Protein AF-A0A2S2Q020-F1 (afdb_monomer_lite)

Radius of gyration: 14.91 Å; chains: 1; bounding box: 33×33×39 Å

Secondary structure (DSSP, 8-state):
--TT--B--TTSTTEEEEESS--SSGGG--EEEEEGGGTTSSTTPPPPTT---SSGGGGGGSHHHHHHHHHHHHHHS-TTSS-HHHHHHHHHHHHHHHHHHHHHT--

Structure (mmCIF, N/CA/C/O backbone):
data_AF-A0A2S2Q020-F1
#
_entry.id   AF-A0A2S2Q020-F1
#
loop_
_atom_site.group_PDB
_atom_site.id
_atom_site.type_symbol
_atom_site.label_atom_id
_atom_site.label_alt_id
_atom_site.label_comp_id
_atom_site.label_asym_id
_atom_site.label_entity_id
_atom_site.label_seq_id
_atom_site.pdbx_PDB_ins_code
_atom_site.Cartn_x
_atom_site.Cartn_y
_atom_site.Cartn_z
_atom_site.occupancy
_atom_site.B_iso_or_equiv
_atom_site.auth_seq_id
_atom_site.auth_comp_id
_atom_site.auth_asym_id
_atom_site.auth_atom_id
_atom_site.pdbx_PDB_model_num
ATOM 1 N N . MET A 1 1 ? -2.167 -7.410 18.177 1.00 48.56 1 MET A N 1
ATOM 2 C CA . MET A 1 1 ? -3.015 -6.485 17.384 1.00 48.56 1 MET A CA 1
ATOM 3 C C . MET A 1 1 ? -2.962 -6.891 15.918 1.00 48.56 1 MET A C 1
ATOM 5 O O . MET A 1 1 ? -1.863 -7.106 15.418 1.00 48.56 1 MET A O 1
ATOM 9 N N . MET A 1 2 ? -4.116 -7.019 15.254 1.00 53.59 2 MET A N 1
ATOM 10 C CA . MET A 1 2 ? -4.298 -7.484 13.863 1.00 53.59 2 MET A CA 1
ATOM 11 C C . MET A 1 2 ? -3.773 -6.493 12.802 1.00 53.59 2 MET A C 1
ATOM 13 O O . MET A 1 2 ? -4.445 -6.180 11.829 1.00 53.59 2 MET A O 1
ATOM 17 N N . ARG A 1 3 ? -2.545 -5.991 12.964 1.00 50.72 3 ARG A N 1
ATOM 18 C CA . ARG A 1 3 ? -1.908 -4.986 12.090 1.00 50.72 3 ARG A CA 1
ATOM 19 C C . ARG A 1 3 ? -1.534 -5.513 10.687 1.00 50.72 3 ARG A C 1
ATOM 21 O O . ARG A 1 3 ? -0.703 -4.909 10.025 1.00 50.72 3 ARG A O 1
ATOM 28 N N . LYS A 1 4 ? -2.064 -6.664 10.258 1.00 59.78 4 LYS A N 1
ATOM 29 C CA . LYS A 1 4 ? -1.687 -7.371 9.016 1.00 59.78 4 LYS A CA 1
ATOM 30 C C . LYS A 1 4 ? -2.905 -7.936 8.276 1.00 59.78 4 LYS A C 1
ATOM 32 O O . LYS A 1 4 ? -2.896 -9.086 7.856 1.00 59.78 4 LYS A O 1
ATOM 37 N N . SER A 1 5 ? -3.985 -7.170 8.189 1.00 64.69 5 SER A N 1
ATOM 38 C CA . SER A 1 5 ? -5.245 -7.615 7.577 1.00 64.69 5 SER A CA 1
ATOM 39 C C . SER A 1 5 ? -5.321 -7.390 6.063 1.00 64.69 5 SER A C 1
ATOM 41 O O . SER A 1 5 ? -6.343 -7.705 5.462 1.00 64.69 5 SER A O 1
ATOM 43 N N . ILE A 1 6 ? -4.254 -6.874 5.440 1.00 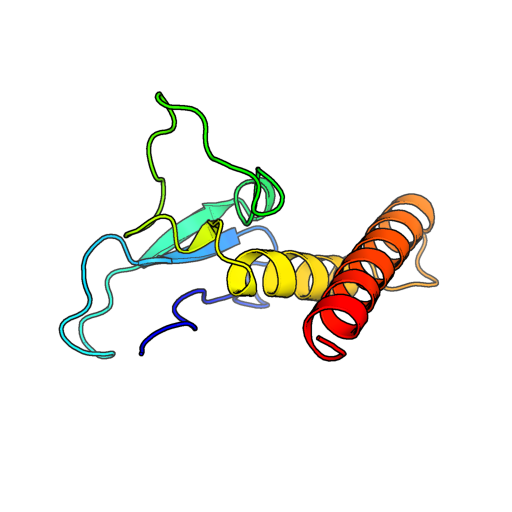74.94 6 ILE A N 1
ATOM 44 C CA . ILE A 1 6 ? -4.183 -6.723 3.985 1.00 74.94 6 ILE A CA 1
ATOM 45 C C . ILE A 1 6 ? -3.685 -8.017 3.364 1.00 74.94 6 ILE A C 1
ATOM 47 O O . ILE A 1 6 ? -2.557 -8.448 3.614 1.00 74.94 6 ILE A O 1
ATOM 51 N N . VAL A 1 7 ? -4.540 -8.621 2.547 1.00 76.69 7 VAL A N 1
ATOM 52 C CA . VAL A 1 7 ? -4.230 -9.837 1.798 1.00 76.69 7 VAL A CA 1
ATOM 53 C C . VAL A 1 7 ? -3.989 -9.459 0.341 1.00 76.69 7 VAL A C 1
ATOM 55 O O . VAL A 1 7 ? -4.746 -8.696 -0.254 1.00 76.69 7 VAL A O 1
ATOM 58 N N . TYR A 1 8 ? -2.918 -9.998 -0.232 1.00 79.94 8 TYR A N 1
ATOM 59 C CA . TYR A 1 8 ? -2.575 -9.850 -1.641 1.00 79.94 8 TYR A CA 1
ATOM 60 C C . TYR A 1 8 ? -2.448 -11.236 -2.265 1.00 79.94 8 TYR A C 1
ATOM 62 O O . TYR A 1 8 ? -1.675 -12.062 -1.770 1.00 79.94 8 TYR A O 1
ATOM 70 N N . ASP A 1 9 ? -3.179 -11.477 -3.352 1.00 81.00 9 ASP A N 1
ATOM 71 C CA . ASP A 1 9 ? -3.081 -12.712 -4.125 1.00 81.00 9 ASP A CA 1
ATOM 72 C C . ASP A 1 9 ? -2.231 -12.473 -5.379 1.00 81.00 9 ASP A C 1
ATOM 74 O O . ASP A 1 9 ? -2.482 -11.564 -6.167 1.00 81.00 9 ASP A O 1
ATOM 78 N N . LYS A 1 10 ? -1.229 -13.333 -5.585 1.00 79.62 10 LYS A N 1
ATOM 79 C CA . LYS A 1 10 ? -0.367 -13.306 -6.773 1.00 79.62 10 LYS A CA 1
ATOM 80 C C . LYS A 1 10 ? -1.152 -13.558 -8.061 1.00 79.62 10 LYS A C 1
ATOM 82 O O . LYS A 1 10 ? -0.707 -13.121 -9.116 1.00 79.62 10 LYS A O 1
ATOM 87 N N . LYS A 1 11 ? -2.283 -14.268 -7.982 1.00 82.94 11 LYS A N 1
ATOM 88 C CA . LYS A 1 11 ? -3.162 -14.538 -9.128 1.00 82.94 11 LYS A CA 1
ATOM 89 C C . LYS A 1 11 ? -3.950 -13.302 -9.561 1.00 82.94 11 LYS A C 1
ATOM 91 O O . LYS A 1 11 ? -4.307 -13.198 -10.728 1.00 82.94 11 LYS A O 1
ATOM 96 N N . THR A 1 12 ? -4.197 -12.363 -8.645 1.00 81.69 12 THR A N 1
ATOM 97 C CA . THR A 1 12 ? -4.939 -11.122 -8.910 1.00 81.69 12 THR A CA 1
ATOM 98 C C . THR A 1 12 ? -4.089 -9.902 -8.536 1.00 81.69 12 THR A C 1
ATOM 100 O O . THR A 1 12 ? -4.388 -9.212 -7.560 1.00 81.69 12 THR A O 1
ATOM 103 N N . PRO A 1 13 ? -3.024 -9.610 -9.304 1.00 79.25 13 PRO A N 1
ATOM 104 C CA . PRO A 1 13 ? -2.018 -8.614 -8.932 1.00 79.25 13 PRO A CA 1
ATOM 105 C C . PRO A 1 13 ? -2.534 -7.172 -8.855 1.00 79.25 13 PRO A C 1
ATOM 107 O O . PRO A 1 13 ? -1.921 -6.316 -8.222 1.00 79.25 13 PRO A O 1
ATOM 110 N N . ASN A 1 14 ? -3.673 -6.896 -9.486 1.00 83.69 14 ASN A N 1
ATOM 111 C CA . ASN A 1 14 ? -4.235 -5.553 -9.583 1.00 83.69 14 ASN A CA 1
ATOM 112 C C . ASN A 1 14 ? -5.158 -5.194 -8.411 1.00 83.69 14 ASN A C 1
ATOM 114 O O . ASN A 1 14 ? -5.670 -4.073 -8.371 1.00 83.69 14 ASN A O 1
ATOM 118 N N . VAL A 1 15 ? -5.391 -6.115 -7.470 1.00 88.44 15 VAL A N 1
ATOM 119 C CA . VAL A 1 15 ? -6.290 -5.904 -6.329 1.00 88.44 15 VAL A CA 1
ATOM 120 C C . VAL A 1 15 ? -5.654 -6.333 -5.009 1.00 88.44 15 VAL A C 1
ATOM 122 O O . VAL A 1 15 ? -4.818 -7.232 -4.952 1.00 88.44 15 VAL A O 1
ATOM 125 N N . PHE A 1 16 ? -6.075 -5.685 -3.931 1.00 88.50 16 PHE A N 1
ATOM 126 C CA . PHE A 1 16 ? -5.806 -6.092 -2.558 1.00 88.50 16 PHE A CA 1
ATOM 127 C C . PHE A 1 16 ? -7.126 -6.339 -1.836 1.00 88.50 16 PHE A C 1
ATOM 129 O O . PHE A 1 16 ? -8.169 -5.825 -2.239 1.00 88.50 16 PHE A O 1
ATOM 136 N N . TYR A 1 17 ? -7.080 -7.113 -0.760 1.00 87.00 17 TYR A N 1
ATOM 137 C CA . TYR A 1 17 ? -8.250 -7.413 0.049 1.00 87.00 17 TYR A CA 1
ATOM 138 C C . TYR A 1 17 ? -8.079 -6.818 1.440 1.00 87.00 17 TYR A C 1
ATOM 140 O O . TYR A 1 17 ? -7.041 -7.021 2.078 1.00 87.00 17 TYR A O 1
ATOM 148 N N . CYS A 1 18 ? -9.095 -6.098 1.907 1.00 86.50 18 CYS A N 1
ATOM 149 C CA . CYS A 1 18 ? -9.119 -5.498 3.237 1.00 86.50 18 CYS A CA 1
ATOM 150 C C . CYS A 1 18 ? -10.433 -5.807 3.970 1.00 86.50 18 CYS A C 1
ATOM 152 O O . CYS A 1 18 ? -11.460 -6.031 3.323 1.00 86.50 18 CYS A O 1
ATOM 154 N N . PRO A 1 19 ? -10.421 -5.847 5.313 1.00 83.88 19 PRO A N 1
ATOM 155 C CA . PRO A 1 19 ? -11.620 -6.096 6.105 1.00 83.88 19 PRO A CA 1
ATOM 156 C C . PRO A 1 19 ? -12.604 -4.927 6.043 1.00 83.88 19 PRO A C 1
ATOM 158 O O . PRO A 1 19 ? -12.193 -3.769 6.061 1.00 83.88 19 PRO A O 1
ATOM 161 N N . LEU A 1 20 ? -13.900 -5.244 6.053 1.00 76.88 20 LEU A N 1
ATOM 162 C CA . LEU A 1 20 ? -14.979 -4.246 6.128 1.00 76.88 20 LEU A CA 1
ATOM 163 C C . LEU A 1 20 ? -15.369 -3.895 7.567 1.00 76.88 20 LEU A C 1
ATOM 165 O O . LEU A 1 20 ? -15.640 -2.744 7.885 1.00 76.88 20 LEU A O 1
ATOM 169 N N . ASN A 1 21 ? -15.368 -4.895 8.446 1.00 74.88 21 ASN A N 1
ATOM 170 C CA . ASN A 1 21 ? -15.795 -4.774 9.836 1.00 74.88 21 ASN A CA 1
ATOM 171 C C . ASN A 1 21 ? -14.709 -5.304 10.765 1.00 74.88 21 ASN A C 1
ATOM 173 O O . ASN A 1 21 ? -13.833 -6.051 10.328 1.00 74.88 21 ASN A O 1
ATOM 177 N N . LYS A 1 22 ? -14.810 -4.980 12.061 1.00 74.00 22 LYS A N 1
ATOM 178 C CA . LYS A 1 22 ? -13.938 -5.546 13.094 1.00 74.00 22 LYS A CA 1
ATOM 179 C C . LYS A 1 22 ? -14.016 -7.079 13.045 1.00 74.00 22 LYS A C 1
ATOM 181 O O . LYS A 1 22 ? -15.061 -7.633 13.394 1.00 74.00 22 LYS A O 1
ATOM 186 N N . PRO A 1 23 ? -12.941 -7.783 12.663 1.00 68.69 23 PRO A N 1
ATOM 187 C CA . PRO A 1 23 ? -12.956 -9.235 12.697 1.00 68.69 23 PRO A CA 1
ATOM 188 C C . PRO A 1 23 ? -13.004 -9.731 14.143 1.00 68.69 23 PRO A C 1
ATOM 190 O O . PRO A 1 23 ? -12.182 -9.354 14.978 1.00 68.69 23 PRO A O 1
ATOM 193 N N . THR A 1 24 ? -13.974 -10.592 14.438 1.00 69.94 24 THR A N 1
ATOM 194 C CA . THR A 1 24 ? -14.070 -11.332 15.707 1.00 69.94 24 THR A CA 1
ATOM 195 C C . THR A 1 24 ? -13.122 -12.538 15.747 1.00 69.94 24 THR A C 1
ATOM 197 O O . THR A 1 24 ? -12.809 -13.025 16.827 1.00 69.94 24 THR A O 1
ATOM 200 N N . GLY A 1 25 ? -12.613 -12.974 14.587 1.00 66.94 25 GLY A N 1
ATOM 201 C CA . GLY A 1 25 ? -11.619 -14.036 14.401 1.00 66.94 25 GLY A CA 1
ATOM 202 C C . GLY A 1 25 ? -11.191 -14.136 12.929 1.00 66.94 25 GLY A C 1
ATOM 203 O O . GLY A 1 25 ? -11.831 -13.526 12.070 1.00 66.94 25 GLY A O 1
ATOM 204 N N . PHE A 1 26 ? -10.119 -14.878 12.622 1.00 65.44 26 PHE A N 1
ATOM 205 C CA . PHE A 1 26 ? -9.647 -15.057 11.235 1.00 65.44 26 PHE A CA 1
ATOM 206 C C . PHE A 1 26 ? -10.661 -15.814 10.364 1.00 65.44 26 PHE A C 1
ATOM 208 O O . PHE A 1 26 ? -10.846 -15.457 9.205 1.00 65.44 26 PHE A O 1
ATOM 215 N N . ASP A 1 27 ? -11.395 -16.764 10.947 1.00 63.41 27 ASP A N 1
ATOM 216 C CA . ASP A 1 27 ? -12.378 -17.599 10.236 1.00 63.41 27 ASP A CA 1
ATOM 217 C C . ASP A 1 27 ? -13.646 -16.837 9.808 1.00 63.41 27 ASP A C 1
ATOM 219 O O . ASP A 1 27 ? -14.447 -17.340 9.026 1.00 63.41 27 ASP A O 1
ATOM 223 N N . LYS A 1 28 ? -13.845 -15.612 10.317 1.00 65.12 28 LYS A N 1
ATOM 224 C CA . LYS A 1 28 ? -15.003 -14.745 10.019 1.00 65.12 28 LYS A CA 1
ATOM 225 C C . LYS A 1 28 ? -14.590 -13.421 9.368 1.00 65.12 28 LYS A C 1
ATOM 227 O O . LYS A 1 28 ? -15.327 -12.435 9.429 1.00 65.12 28 LYS A O 1
ATOM 232 N N . LEU A 1 29 ? -13.393 -13.369 8.782 1.00 70.81 29 LEU A N 1
ATOM 233 C CA . LEU A 1 29 ? -12.863 -12.174 8.134 1.00 70.81 29 LEU A CA 1
ATOM 234 C C . LEU A 1 29 ? -13.540 -11.963 6.770 1.00 70.81 29 LEU A C 1
ATOM 236 O O . LEU A 1 29 ? -13.100 -12.492 5.752 1.00 70.81 29 LEU A O 1
ATOM 240 N N . LEU A 1 30 ? -14.604 -11.160 6.746 1.00 76.25 30 LEU A N 1
ATOM 241 C CA . LEU A 1 30 ? -15.191 -10.669 5.500 1.00 76.25 30 LEU A CA 1
ATOM 242 C C . LEU A 1 30 ? -14.304 -9.563 4.921 1.00 76.25 30 LEU A C 1
ATOM 244 O O . LEU A 1 30 ? -14.178 -8.480 5.504 1.00 76.25 30 LEU A O 1
ATOM 248 N N . VAL A 1 31 ? -13.688 -9.857 3.777 1.00 81.50 31 VAL A N 1
ATOM 249 C CA . VAL A 1 31 ? -12.827 -8.930 3.040 1.00 81.50 31 VAL A CA 1
ATOM 250 C C . VAL A 1 31 ? -13.479 -8.491 1.736 1.00 81.50 31 VAL A C 1
ATOM 252 O O . VAL A 1 31 ? -14.218 -9.252 1.115 1.00 81.50 31 VAL A O 1
ATOM 255 N N . HIS A 1 32 ? -13.169 -7.276 1.294 1.00 84.94 32 HIS A N 1
ATOM 256 C CA . HIS A 1 32 ? -13.558 -6.783 -0.022 1.00 84.94 32 HIS A CA 1
ATOM 257 C C . HIS A 1 32 ? -12.323 -6.540 -0.890 1.00 84.94 32 HIS A C 1
ATOM 259 O O . HIS A 1 32 ? -11.287 -6.105 -0.387 1.00 84.94 32 HIS A O 1
ATOM 265 N N . SER A 1 33 ? -12.428 -6.835 -2.188 1.00 87.31 33 SER A N 1
ATOM 266 C CA . SER A 1 33 ? -11.377 -6.568 -3.167 1.00 87.31 33 SER A CA 1
ATOM 267 C C . SER A 1 33 ? -11.398 -5.102 -3.581 1.00 87.31 33 SER A C 1
ATOM 269 O O . SER A 1 33 ? -12.425 -4.602 -4.045 1.00 87.31 3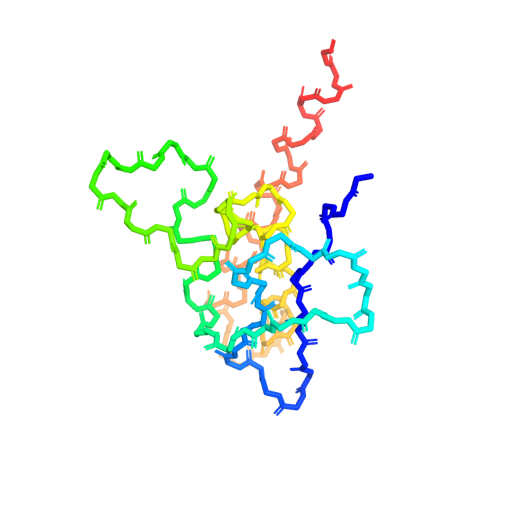3 SER A O 1
ATOM 271 N N . ARG A 1 34 ? -10.257 -4.428 -3.491 1.00 88.06 34 ARG A N 1
ATOM 272 C CA . ARG A 1 34 ? -10.070 -3.046 -3.931 1.00 88.06 34 ARG A CA 1
ATOM 273 C C . ARG A 1 34 ? -8.890 -2.946 -4.898 1.00 88.06 34 ARG A C 1
ATOM 275 O O . ARG A 1 34 ? -7.954 -3.737 -4.784 1.00 88.06 34 ARG A O 1
ATOM 282 N N . PRO A 1 35 ? -8.895 -1.996 -5.850 1.00 89.25 35 PRO A N 1
ATOM 283 C CA . PRO A 1 35 ? -7.772 -1.805 -6.764 1.00 89.25 35 PRO A CA 1
ATOM 284 C C . PRO A 1 35 ? -6.485 -1.469 -6.012 1.00 89.25 35 PRO A C 1
ATOM 286 O O . PRO A 1 35 ? -6.499 -0.638 -5.111 1.00 89.25 35 PRO A O 1
ATOM 289 N N . LEU A 1 36 ? -5.346 -2.014 -6.433 1.00 87.81 36 LEU A N 1
ATOM 290 C CA . LEU A 1 36 ? -4.053 -1.757 -5.787 1.00 87.81 36 LEU A CA 1
ATOM 291 C C . LEU A 1 36 ? -3.668 -0.264 -5.764 1.00 87.81 36 LEU A C 1
ATOM 293 O O . LEU A 1 36 ? -2.952 0.182 -4.873 1.00 87.81 36 LEU A O 1
ATOM 297 N N . LYS A 1 37 ? -4.196 0.540 -6.697 1.00 85.06 37 LYS A N 1
ATOM 298 C CA . LYS A 1 37 ? -4.034 2.005 -6.707 1.00 85.06 37 LYS A CA 1
ATOM 299 C C . LYS A 1 37 ? -4.551 2.670 -5.421 1.00 85.06 37 LYS A C 1
ATOM 301 O O . LYS A 1 37 ? -3.945 3.646 -4.985 1.00 85.06 37 LYS A O 1
ATOM 306 N N . LYS A 1 38 ? -5.626 2.122 -4.841 1.00 86.62 38 LYS A N 1
ATOM 307 C CA . LYS A 1 38 ? -6.277 2.586 -3.606 1.00 86.62 38 LYS A CA 1
ATOM 308 C C . LYS A 1 38 ? -5.544 2.165 -2.336 1.00 86.62 38 LYS A C 1
ATOM 310 O O . LYS A 1 38 ? -5.774 2.738 -1.288 1.00 86.62 38 LYS A O 1
ATOM 315 N N . LEU A 1 39 ? -4.641 1.187 -2.419 1.00 88.12 39 LEU A N 1
ATOM 316 C CA . LEU A 1 39 ? -3.818 0.812 -1.277 1.00 88.12 39 LEU A CA 1
ATOM 317 C C . LEU A 1 39 ? -2.856 1.960 -0.975 1.00 88.12 39 LEU A C 1
ATOM 319 O O . LEU A 1 39 ? -2.029 2.268 -1.832 1.00 88.12 39 LEU A O 1
ATOM 323 N N . CYS A 1 40 ? -2.918 2.564 0.210 1.00 88.12 40 CYS A N 1
ATOM 324 C CA . CYS A 1 40 ? -2.086 3.701 0.604 1.00 88.12 40 CYS A CA 1
ATOM 325 C C . CYS A 1 40 ? -2.104 4.813 -0.462 1.00 88.12 40 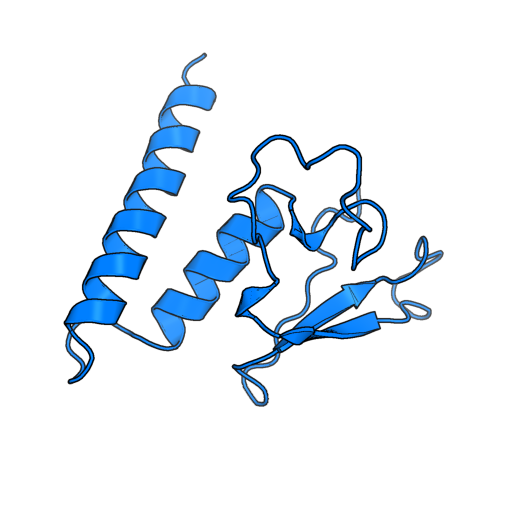CYS A C 1
ATOM 327 O O . CYS A 1 40 ? -1.099 5.109 -1.121 1.00 88.12 40 CYS A O 1
ATOM 329 N N . GLU A 1 41 ? -3.290 5.345 -0.731 1.00 86.31 41 GLU A N 1
ATOM 330 C CA . GLU A 1 41 ? -3.547 6.453 -1.648 1.00 86.31 41 GLU A CA 1
ATOM 331 C C . GLU A 1 41 ? -2.877 7.743 -1.156 1.00 86.31 41 GLU A C 1
ATOM 333 O O . GLU A 1 41 ? -2.303 8.479 -1.964 1.00 86.31 41 GLU A O 1
ATOM 338 N N . PHE A 1 42 ? -2.840 7.970 0.160 1.00 85.00 42 PHE A N 1
ATOM 339 C CA . PHE A 1 42 ? -2.325 9.209 0.752 1.00 85.00 42 PHE A CA 1
ATOM 340 C C . PHE A 1 42 ? -0.895 9.099 1.289 1.00 85.00 42 PHE A C 1
ATOM 342 O O . PHE A 1 42 ? -0.409 10.027 1.936 1.00 85.00 42 PHE A O 1
ATOM 349 N N . ASP A 1 43 ? -0.170 8.011 1.010 1.00 78.69 43 ASP A N 1
ATOM 350 C CA . ASP A 1 43 ? 1.196 7.786 1.519 1.00 78.69 43 ASP A CA 1
ATOM 351 C C . ASP A 1 43 ? 1.291 7.837 3.064 1.00 78.69 43 ASP A C 1
ATOM 353 O O . ASP A 1 43 ? 2.327 8.216 3.628 1.00 78.69 43 ASP A O 1
ATOM 357 N N . GLY A 1 44 ? 0.207 7.481 3.766 1.00 73.94 44 GLY A N 1
ATOM 358 C CA . GLY A 1 44 ? 0.121 7.579 5.227 1.00 73.94 44 GLY A CA 1
ATOM 359 C C . GLY A 1 44 ? 0.180 9.021 5.750 1.00 73.94 44 GLY A C 1
ATOM 360 O O . GLY A 1 44 ? 0.671 9.265 6.856 1.00 73.94 44 GLY A O 1
ATOM 361 N N . LYS A 1 45 ? -0.234 9.996 4.931 1.00 79.06 45 LYS A N 1
ATOM 362 C CA . LYS A 1 45 ? -0.474 11.387 5.345 1.00 79.06 45 LYS A CA 1
ATOM 363 C C . LYS A 1 45 ? -1.829 11.503 6.061 1.00 79.06 45 LYS A C 1
ATOM 365 O O . LYS A 1 45 ? -2.644 10.592 5.948 1.00 79.06 45 LYS A O 1
ATOM 370 N N . PRO A 1 46 ? -2.080 12.614 6.781 1.00 77.94 46 PRO A N 1
ATOM 371 C CA . PRO A 1 46 ? -3.402 12.894 7.331 1.00 77.94 46 PRO A CA 1
ATOM 372 C C . PRO A 1 46 ? -4.459 12.822 6.230 1.00 77.94 46 PRO A C 1
ATOM 374 O O . PRO A 1 46 ? -4.283 13.430 5.170 1.00 77.94 46 PRO A O 1
ATOM 377 N N . LEU A 1 47 ? -5.513 12.050 6.483 1.00 80.44 47 LEU A N 1
ATOM 378 C CA . LEU A 1 47 ? -6.618 11.896 5.550 1.00 80.44 47 LEU A CA 1
ATOM 379 C C . LEU A 1 47 ? -7.469 13.174 5.554 1.00 80.44 47 LEU A C 1
ATOM 381 O O . LEU A 1 47 ? -7.615 13.794 6.612 1.00 80.44 47 LEU A O 1
ATOM 385 N N . PRO A 1 48 ? -7.999 13.591 4.391 1.00 81.00 48 PRO A N 1
ATOM 386 C CA . PRO A 1 48 ? -9.002 14.646 4.316 1.00 81.00 48 PRO A CA 1
ATOM 387 C C . PRO A 1 48 ? -10.192 14.361 5.239 1.00 81.00 48 PRO A C 1
ATOM 389 O O . PRO A 1 48 ? -10.546 13.205 5.466 1.00 81.00 48 PRO A O 1
ATOM 392 N N . GLU A 1 49 ? -10.827 15.412 5.752 1.00 73.56 49 GLU A N 1
ATOM 393 C CA . GLU A 1 49 ? -11.957 15.297 6.686 1.00 73.56 49 GLU A CA 1
ATOM 394 C C . GLU A 1 49 ? -13.192 14.637 6.041 1.00 73.56 49 GLU A C 1
ATOM 396 O O . GLU A 1 49 ? -13.999 14.006 6.719 1.00 73.56 49 GLU A O 1
ATOM 401 N N . ASP A 1 50 ? -13.301 14.717 4.713 1.00 78.75 50 ASP A N 1
ATOM 402 C CA . ASP A 1 50 ? -14.333 14.095 3.884 1.00 78.75 50 ASP A CA 1
ATOM 403 C C . ASP A 1 50 ? -13.937 12.711 3.334 1.00 78.75 50 ASP A C 1
ATOM 405 O O . ASP A 1 50 ? -14.706 12.095 2.588 1.00 78.75 50 ASP A O 1
ATOM 409 N N . TYR A 1 51 ? -12.757 12.191 3.690 1.00 79.62 51 TYR A N 1
ATOM 410 C CA . TYR A 1 51 ? -12.308 10.895 3.196 1.00 79.62 51 TYR A CA 1
ATOM 411 C C . TYR A 1 51 ? -13.150 9.763 3.784 1.00 79.62 51 TYR A C 1
ATOM 413 O O . TYR A 1 51 ? -13.140 9.482 4.984 1.00 79.62 51 TYR A O 1
ATOM 421 N N . LYS A 1 52 ? -13.876 9.070 2.906 1.00 72.00 52 LYS A N 1
ATOM 422 C CA . LYS A 1 52 ? -14.644 7.887 3.274 1.00 72.00 52 LYS A CA 1
ATOM 423 C C . LYS A 1 52 ? -13.729 6.670 3.255 1.00 72.00 52 LYS A C 1
ATOM 425 O O . LYS A 1 52 ? -13.359 6.196 2.184 1.00 72.00 52 LYS A O 1
ATOM 430 N N . SER A 1 53 ? -13.417 6.166 4.444 1.00 69.44 53 SER A N 1
ATOM 431 C CA . SER A 1 53 ? -12.592 4.978 4.638 1.00 69.44 53 SER A CA 1
ATOM 432 C C . SER A 1 53 ? -13.127 3.786 3.834 1.00 69.44 53 SER A C 1
ATOM 434 O O . SER A 1 53 ? -14.249 3.312 4.030 1.00 69.44 53 SER A O 1
ATOM 436 N N . ASP A 1 54 ? -12.327 3.317 2.874 1.00 73.31 54 ASP A N 1
ATOM 437 C CA . ASP A 1 54 ? -12.688 2.197 1.998 1.00 73.31 54 ASP A CA 1
ATOM 438 C C . ASP A 1 54 ? -12.542 0.837 2.704 1.00 73.31 54 ASP A C 1
ATOM 440 O O . ASP A 1 54 ? -13.150 -0.153 2.274 1.00 73.31 54 ASP A O 1
ATOM 444 N N . CYS A 1 55 ? -11.753 0.806 3.783 1.00 80.94 55 CYS A N 1
ATOM 445 C CA . CYS A 1 55 ? -11.439 -0.348 4.615 1.00 80.94 55 CYS A CA 1
ATOM 446 C C . CYS A 1 55 ? -11.654 -0.024 6.102 1.00 80.94 55 CYS A C 1
ATOM 448 O O . CYS A 1 55 ? -11.539 1.123 6.535 1.00 80.94 55 CYS A O 1
ATOM 450 N N . PHE A 1 56 ? -11.927 -1.050 6.913 1.00 82.19 56 PHE A N 1
ATOM 451 C CA . PHE A 1 56 ? -12.138 -0.895 8.353 1.00 82.19 56 PHE A CA 1
ATOM 452 C C . PHE A 1 56 ? -10.966 -0.151 9.011 1.00 82.19 56 PHE A C 1
ATOM 454 O O . PHE A 1 56 ? -9.834 -0.623 8.932 1.00 82.19 56 PHE A O 1
ATOM 461 N N . GLN A 1 57 ? -11.250 0.967 9.691 1.00 78.69 57 GLN A N 1
ATOM 462 C CA . GLN A 1 57 ? -10.259 1.802 10.393 1.00 78.69 57 GLN A CA 1
ATOM 463 C C . GLN A 1 57 ? -9.077 2.265 9.524 1.00 78.69 57 GLN A C 1
ATOM 465 O O . GLN A 1 57 ? -7.950 2.312 10.019 1.00 78.69 57 GLN A O 1
ATOM 470 N N . ASP A 1 58 ? -9.307 2.547 8.238 1.00 81.19 58 ASP A N 1
ATOM 471 C CA . ASP A 1 58 ? -8.265 3.055 7.330 1.00 81.19 58 ASP A CA 1
ATOM 472 C C . ASP A 1 58 ? -7.035 2.141 7.284 1.00 81.19 58 ASP A C 1
ATOM 474 O O . ASP A 1 58 ? -5.883 2.572 7.187 1.00 81.19 58 ASP A O 1
ATOM 478 N N . VAL A 1 59 ? -7.271 0.830 7.411 1.00 81.56 59 VAL A N 1
ATOM 479 C CA . VAL A 1 59 ? -6.219 -0.190 7.386 1.00 81.56 59 VAL A CA 1
ATOM 480 C C . VAL A 1 59 ? -5.351 -0.056 6.134 1.00 81.56 59 VAL A C 1
ATOM 482 O O . VAL A 1 59 ? -4.151 -0.312 6.215 1.00 81.56 59 VAL A O 1
ATOM 485 N N . ASP A 1 60 ? -5.940 0.355 5.014 1.00 83.94 60 ASP A N 1
ATOM 486 C CA . ASP A 1 60 ? -5.319 0.653 3.722 1.00 83.94 60 ASP A CA 1
ATOM 487 C C . ASP A 1 60 ? -4.388 1.873 3.723 1.00 83.94 60 ASP A C 1
ATOM 489 O O . ASP A 1 60 ? -3.511 1.943 2.868 1.00 83.94 60 ASP A O 1
ATOM 493 N N . GLU A 1 61 ? -4.484 2.762 4.708 1.00 85.31 61 GLU A N 1
ATOM 494 C CA . GLU A 1 61 ? -3.630 3.953 4.861 1.00 85.31 61 GLU A CA 1
ATOM 495 C C . GLU A 1 61 ? -2.603 3.809 5.990 1.00 85.31 61 GLU A C 1
ATOM 497 O O . GLU A 1 61 ? -1.792 4.699 6.263 1.00 85.31 61 GLU A O 1
ATOM 502 N N . THR A 1 62 ? -2.579 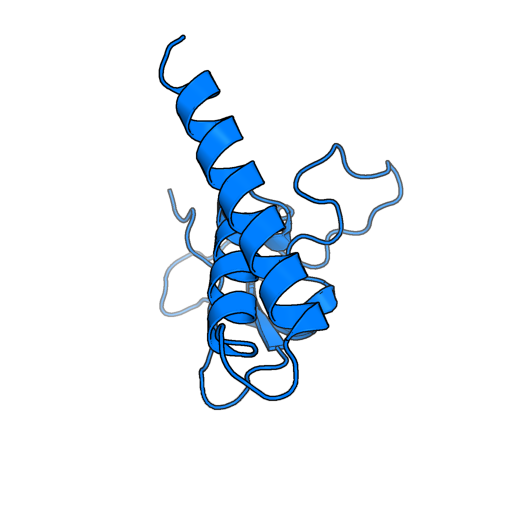2.646 6.643 1.00 82.56 62 THR A N 1
ATOM 503 C CA . THR A 1 62 ? -1.572 2.349 7.660 1.00 82.56 62 THR A CA 1
ATOM 504 C C . THR A 1 62 ? -0.168 2.255 7.061 1.00 82.56 62 THR A C 1
ATOM 506 O O . THR A 1 62 ? 0.037 1.882 5.905 1.00 82.56 62 THR A O 1
ATOM 509 N N . GLU A 1 63 ? 0.853 2.471 7.894 1.00 82.81 63 GLU A N 1
ATOM 510 C CA . GLU A 1 63 ? 2.254 2.280 7.490 1.00 82.81 63 GLU A CA 1
ATOM 511 C C . GLU A 1 63 ? 2.505 0.874 6.904 1.00 82.81 63 GLU A C 1
ATOM 513 O O . GLU A 1 63 ? 3.286 0.703 5.962 1.00 82.81 63 GLU A O 1
ATOM 518 N N . TYR A 1 64 ? 1.819 -0.143 7.440 1.00 82.62 64 TYR A N 1
ATOM 519 C CA . TYR A 1 64 ? 1.902 -1.511 6.934 1.00 82.62 64 TYR A CA 1
ATOM 520 C C . TYR A 1 64 ? 1.349 -1.629 5.510 1.00 82.62 64 TYR A C 1
ATOM 522 O O . TYR A 1 64 ? 1.997 -2.239 4.657 1.00 82.62 64 TYR A O 1
ATOM 530 N N . ALA A 1 65 ? 0.199 -1.013 5.240 1.00 86.12 65 ALA A N 1
ATOM 531 C CA . ALA A 1 65 ? -0.428 -1.004 3.926 1.00 86.12 65 ALA A CA 1
ATOM 532 C C . ALA A 1 65 ? 0.437 -0.319 2.875 1.00 86.12 65 ALA A C 1
ATOM 534 O O . ALA A 1 65 ? 0.687 -0.887 1.811 1.00 86.12 65 ALA A O 1
ATOM 535 N N . CYS A 1 66 ? 0.996 0.840 3.221 1.00 86.31 66 CYS A N 1
ATOM 536 C CA . CYS A 1 66 ? 1.960 1.527 2.377 1.00 86.31 66 CYS A CA 1
ATOM 537 C C . CYS A 1 66 ? 3.149 0.625 2.055 1.00 86.31 66 CYS A C 1
ATOM 539 O O . CYS A 1 66 ? 3.503 0.448 0.891 1.00 86.31 66 CYS A O 1
ATOM 541 N N . LYS A 1 67 ? 3.738 -0.025 3.063 1.00 83.88 67 LYS A N 1
ATOM 542 C CA . LYS A 1 67 ? 4.863 -0.943 2.854 1.00 83.88 67 LYS A CA 1
ATOM 543 C C . LYS A 1 67 ? 4.505 -2.112 1.933 1.00 83.88 67 LYS A C 1
ATOM 545 O O . LYS A 1 67 ? 5.320 -2.468 1.079 1.00 83.88 67 LYS A O 1
ATOM 550 N N . GLU A 1 68 ? 3.325 -2.705 2.094 1.00 86.56 68 GLU A N 1
ATOM 551 C CA . GLU A 1 68 ? 2.868 -3.773 1.203 1.00 86.56 68 GLU A CA 1
ATOM 552 C C . GLU A 1 68 ? 2.627 -3.261 -0.219 1.00 86.56 68 GLU A C 1
ATOM 554 O O . GLU A 1 68 ? 3.082 -3.931 -1.143 1.00 86.56 68 GLU A O 1
ATOM 559 N N . LYS A 1 69 ? 2.061 -2.059 -0.419 1.00 87.25 69 LYS A N 1
ATOM 560 C CA . LYS A 1 69 ? 1.951 -1.426 -1.749 1.00 87.25 69 LYS A CA 1
ATOM 561 C C . LYS A 1 69 ? 3.304 -1.395 -2.446 1.00 87.25 69 LYS A C 1
ATOM 563 O O . LYS A 1 69 ? 3.444 -1.920 -3.546 1.00 87.25 69 LYS A O 1
ATOM 568 N N . TYR A 1 70 ? 4.327 -0.861 -1.778 1.00 85.38 70 TYR A N 1
ATOM 569 C CA . TYR A 1 70 ? 5.681 -0.796 -2.333 1.00 85.38 70 TYR A CA 1
ATOM 570 C C . TYR A 1 70 ? 6.247 -2.186 -2.640 1.00 85.38 70 TYR A C 1
ATOM 572 O O . TYR A 1 70 ? 6.839 -2.391 -3.697 1.00 85.38 70 TYR A O 1
ATOM 580 N N . ARG A 1 71 ? 6.041 -3.163 -1.749 1.00 84.94 71 ARG A N 1
ATOM 581 C CA . ARG A 1 71 ? 6.503 -4.542 -1.962 1.00 84.94 71 ARG A CA 1
ATOM 582 C C . ARG A 1 71 ? 5.820 -5.206 -3.157 1.00 84.94 71 ARG A C 1
ATOM 584 O O . ARG A 1 71 ? 6.474 -5.950 -3.882 1.00 84.94 71 ARG A O 1
ATOM 591 N N . ILE A 1 72 ? 4.523 -4.971 -3.336 1.00 86.44 72 ILE A N 1
ATOM 592 C CA . ILE A 1 72 ? 3.738 -5.510 -4.447 1.00 86.44 72 ILE A CA 1
ATOM 593 C C . ILE A 1 72 ? 4.181 -4.856 -5.756 1.00 86.44 72 ILE A C 1
ATOM 595 O O . ILE A 1 72 ? 4.527 -5.574 -6.688 1.00 86.44 72 ILE A O 1
ATOM 599 N N . MET A 1 73 ? 4.281 -3.524 -5.809 1.00 85.25 73 MET A N 1
ATOM 600 C CA . MET A 1 73 ? 4.697 -2.816 -7.026 1.00 85.25 73 MET A CA 1
ATOM 601 C C . MET A 1 73 ? 6.114 -3.202 -7.471 1.00 85.25 73 MET A C 1
ATOM 603 O O . MET A 1 73 ? 6.330 -3.429 -8.654 1.00 85.25 73 MET A O 1
ATOM 607 N N . MET A 1 74 ? 7.056 -3.389 -6.538 1.00 83.12 74 MET A N 1
ATOM 608 C CA . MET A 1 74 ? 8.407 -3.890 -6.853 1.00 83.12 74 MET A CA 1
ATOM 609 C C . MET A 1 74 ? 8.423 -5.326 -7.398 1.00 83.12 74 MET A C 1
ATOM 611 O O . MET A 1 74 ? 9.376 -5.714 -8.066 1.00 83.12 74 MET A O 1
ATOM 615 N N . ARG A 1 75 ? 7.409 -6.141 -7.081 1.00 84.62 75 ARG A N 1
ATOM 616 C CA . ARG A 1 75 ? 7.257 -7.488 -7.655 1.00 84.62 75 ARG A CA 1
ATOM 617 C C . ARG A 1 75 ? 6.611 -7.456 -9.036 1.00 84.62 75 ARG A C 1
ATOM 619 O O . ARG A 1 75 ? 6.918 -8.331 -9.833 1.00 84.62 75 ARG A O 1
ATOM 626 N N . LEU A 1 76 ? 5.713 -6.501 -9.281 1.00 83.00 76 LEU A N 1
ATOM 627 C CA . LEU A 1 76 ? 5.049 -6.320 -10.575 1.00 83.00 76 LEU A CA 1
ATOM 628 C C . LEU A 1 76 ? 5.970 -5.681 -11.608 1.00 83.00 76 LEU A C 1
ATOM 630 O O . LEU A 1 76 ? 5.972 -6.107 -12.755 1.00 83.00 76 LEU A O 1
ATOM 634 N N . HIS A 1 77 ? 6.785 -4.721 -11.178 1.00 83.50 77 HIS A N 1
ATOM 635 C CA . HIS A 1 77 ? 7.754 -4.021 -12.016 1.00 83.50 77 HIS A CA 1
ATOM 636 C C . HIS A 1 77 ? 9.166 -4.226 -11.450 1.00 83.50 77 HIS A C 1
ATOM 638 O O . HIS A 1 77 ? 9.726 -3.311 -10.835 1.00 83.50 77 HIS A O 1
ATOM 644 N N . PRO A 1 78 ? 9.740 -5.437 -11.567 1.00 79.44 78 PRO A N 1
ATOM 645 C CA . PRO A 1 78 ? 11.084 -5.688 -11.075 1.00 79.44 78 PRO A CA 1
ATOM 646 C C . PRO A 1 78 ? 12.127 -4.893 -11.890 1.00 79.44 78 PRO A C 1
ATOM 648 O O . PRO A 1 78 ? 11.937 -4.647 -13.082 1.00 79.44 78 PRO A O 1
ATOM 651 N N . PRO A 1 79 ? 13.231 -4.450 -11.263 1.00 73.06 79 PRO A N 1
ATOM 652 C CA . PRO A 1 79 ? 14.324 -3.753 -11.949 1.00 73.06 79 PRO A CA 1
ATOM 653 C C . PRO A 1 79 ? 14.990 -4.635 -13.005 1.00 73.06 79 PRO A C 1
ATOM 655 O O . PRO A 1 79 ? 15.248 -5.809 -12.744 1.00 73.06 79 PRO A O 1
ATOM 658 N N . GLY A 1 80 ? 15.271 -4.054 -14.178 1.00 70.00 80 GLY A N 1
ATOM 659 C CA . GLY A 1 80 ? 15.826 -4.764 -15.335 1.00 70.00 80 GLY A CA 1
ATOM 660 C C . GLY A 1 80 ? 14.778 -5.382 -16.267 1.00 70.00 80 GLY A C 1
ATOM 661 O O . GLY A 1 80 ? 15.097 -6.332 -16.975 1.00 70.00 80 GLY A O 1
ATOM 662 N N . THR A 1 81 ? 13.537 -4.887 -16.239 1.00 73.50 81 THR A N 1
ATOM 663 C CA . THR A 1 81 ? 12.476 -5.228 -17.206 1.00 73.50 81 THR A CA 1
ATOM 664 C C . THR A 1 81 ? 12.196 -4.036 -18.118 1.00 73.50 81 THR A C 1
ATOM 666 O O . THR A 1 81 ? 12.558 -2.915 -17.778 1.00 73.50 81 THR A O 1
ATOM 669 N N . ASP A 1 82 ? 11.512 -4.253 -19.245 1.00 67.56 82 ASP A N 1
ATOM 670 C CA . ASP A 1 82 ? 11.231 -3.210 -20.251 1.00 67.56 82 ASP A CA 1
ATOM 671 C C . ASP A 1 82 ? 10.485 -1.971 -19.687 1.00 67.56 82 ASP A C 1
ATOM 673 O O . ASP A 1 82 ? 10.532 -0.884 -20.266 1.00 67.56 82 ASP A O 1
ATOM 677 N N . ASP A 1 83 ? 9.867 -2.095 -18.504 1.00 67.12 83 ASP A N 1
ATOM 678 C CA . ASP A 1 83 ? 9.220 -1.022 -17.734 1.00 67.12 83 ASP A CA 1
ATOM 679 C C . ASP A 1 83 ? 10.186 -0.275 -16.781 1.00 67.12 83 ASP A C 1
ATOM 681 O O . ASP A 1 83 ? 9.842 0.080 -15.643 1.00 67.12 83 ASP A O 1
ATOM 685 N N . ASP A 1 84 ? 11.409 0.010 -17.233 1.00 69.69 84 ASP A N 1
ATOM 686 C CA . ASP A 1 84 ? 12.479 0.615 -16.421 1.00 69.69 84 ASP A CA 1
ATOM 687 C C . ASP A 1 84 ? 12.059 1.908 -15.697 1.00 69.69 84 ASP A C 1
ATOM 689 O O . ASP A 1 84 ? 12.503 2.193 -14.576 1.00 69.69 84 ASP A O 1
ATOM 693 N N . LYS A 1 85 ? 11.158 2.696 -16.300 1.00 78.56 85 LYS A N 1
ATOM 694 C CA . LYS A 1 85 ? 10.642 3.941 -15.706 1.00 78.56 85 LYS A CA 1
ATOM 695 C C . LYS A 1 85 ? 9.799 3.688 -14.453 1.00 78.56 85 LYS A C 1
ATOM 697 O O . LYS A 1 85 ? 9.993 4.378 -13.447 1.00 78.56 85 LYS A O 1
ATOM 702 N N . GLU A 1 86 ? 8.880 2.723 -14.492 1.00 77.81 86 GLU A N 1
ATOM 703 C CA . GLU A 1 86 ? 8.026 2.399 -13.341 1.00 77.81 86 GLU A CA 1
ATOM 704 C C . GLU A 1 86 ? 8.828 1.675 -12.260 1.00 77.81 86 GLU A C 1
ATOM 706 O O . GLU A 1 86 ? 8.733 2.039 -11.086 1.00 77.81 86 GLU A O 1
ATOM 711 N N . SER A 1 87 ? 9.704 0.746 -12.642 1.00 76.25 87 SER A N 1
ATOM 712 C CA . SER A 1 87 ? 10.596 0.074 -11.694 1.00 76.25 87 SER A CA 1
ATOM 713 C C . SER A 1 87 ? 11.469 1.068 -10.911 1.00 76.25 87 SER A C 1
ATOM 715 O O . SER A 1 87 ? 11.452 1.092 -9.675 1.00 76.25 87 SER A O 1
ATOM 717 N N . THR A 1 88 ? 12.133 1.998 -11.608 1.00 82.94 88 THR A N 1
ATOM 718 C CA . THR A 1 88 ? 12.979 3.030 -10.978 1.00 82.94 88 THR A CA 1
ATOM 719 C C . THR A 1 88 ? 12.192 3.915 -10.003 1.00 82.94 88 THR A C 1
ATOM 721 O O . THR A 1 88 ? 12.703 4.335 -8.957 1.00 82.94 88 THR A O 1
ATOM 724 N N . LYS A 1 89 ? 10.936 4.233 -10.331 1.00 84.62 89 LYS A N 1
ATOM 725 C CA . LYS A 1 89 ? 10.040 5.035 -9.488 1.00 84.62 89 LYS A CA 1
ATO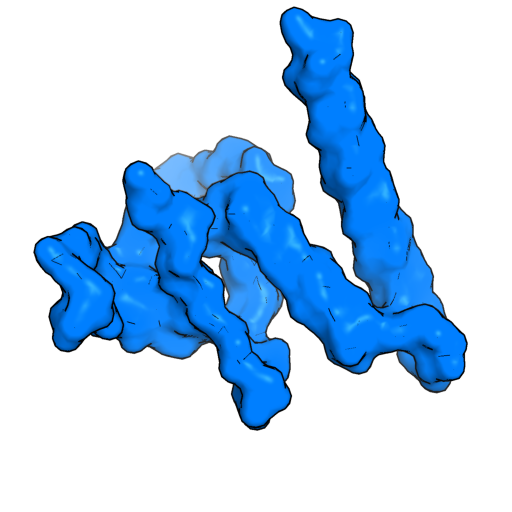M 726 C C . LYS A 1 89 ? 9.691 4.299 -8.195 1.00 84.62 89 LYS A C 1
ATOM 728 O O . LYS A 1 89 ? 9.847 4.881 -7.115 1.00 84.62 89 LYS A O 1
ATOM 733 N N . TRP A 1 90 ? 9.278 3.036 -8.279 1.00 82.25 90 TRP A N 1
ATOM 734 C CA . TRP A 1 90 ? 8.934 2.235 -7.099 1.00 82.25 90 TRP A CA 1
ATOM 735 C C . TRP A 1 90 ? 10.160 1.905 -6.245 1.00 82.25 90 TRP A C 1
ATOM 737 O O . TRP A 1 90 ? 10.070 1.942 -5.016 1.00 82.25 90 TRP A O 1
ATOM 747 N N . GLU A 1 91 ? 11.330 1.723 -6.858 1.00 82.12 91 GLU A N 1
ATOM 748 C CA . GLU A 1 91 ? 12.591 1.512 -6.145 1.00 82.12 91 GLU A CA 1
ATOM 749 C C . GLU A 1 91 ? 12.989 2.746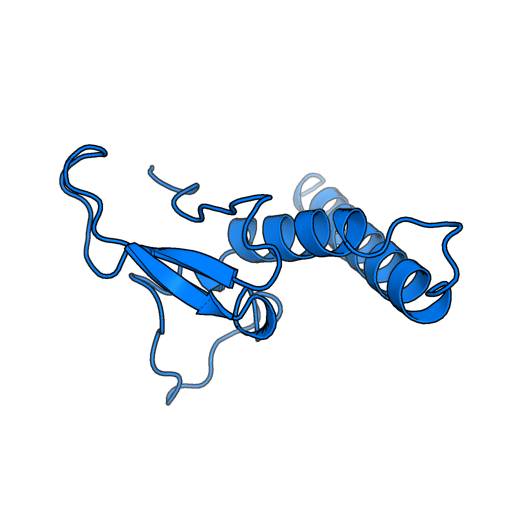 -5.318 1.00 82.12 91 GLU A C 1
ATOM 751 O O . GLU A 1 91 ? 13.312 2.645 -4.126 1.00 82.12 91 GLU A O 1
ATOM 756 N N . LYS A 1 92 ? 12.918 3.943 -5.919 1.00 83.19 92 LYS A N 1
ATOM 757 C CA . LYS A 1 92 ? 13.158 5.217 -5.220 1.00 83.19 92 LYS A CA 1
ATOM 758 C C . LYS A 1 92 ? 12.177 5.408 -4.067 1.00 83.19 92 LYS A C 1
ATOM 760 O O . LYS A 1 92 ? 12.587 5.815 -2.974 1.00 83.19 92 LYS A O 1
ATOM 765 N N . ALA A 1 93 ? 10.903 5.102 -4.291 1.00 80.38 93 ALA A N 1
ATOM 766 C CA . ALA A 1 93 ? 9.868 5.250 -3.280 1.00 80.38 93 ALA A CA 1
ATOM 767 C C . ALA A 1 93 ? 10.054 4.261 -2.113 1.00 80.38 93 ALA A C 1
ATOM 769 O O . ALA A 1 93 ? 10.046 4.676 -0.952 1.00 80.38 93 ALA A O 1
ATOM 770 N N . TYR A 1 94 ? 10.382 2.995 -2.391 1.00 79.50 94 TYR A N 1
ATOM 771 C CA . TYR A 1 94 ? 10.721 2.009 -1.360 1.00 79.50 94 TYR A CA 1
ATOM 772 C C . TYR A 1 94 ? 11.946 2.435 -0.539 1.00 79.50 94 TYR A C 1
ATOM 774 O O . TYR A 1 94 ? 11.905 2.442 0.695 1.00 79.50 94 TYR A O 1
ATOM 782 N N . LYS A 1 95 ? 13.022 2.892 -1.197 1.00 82.88 95 LYS A N 1
ATOM 783 C CA . LYS A 1 95 ? 14.213 3.439 -0.518 1.00 82.88 95 LYS A CA 1
ATOM 784 C C . LYS A 1 95 ? 13.861 4.627 0.386 1.00 82.88 95 LYS A C 1
ATOM 786 O O . LYS A 1 95 ? 14.421 4.742 1.478 1.00 82.88 95 LYS A O 1
ATOM 791 N N . LYS A 1 96 ? 12.932 5.499 -0.025 1.00 81.62 96 LYS A N 1
ATOM 792 C CA . LYS A 1 96 ? 12.451 6.635 0.785 1.00 81.62 96 LYS A CA 1
ATOM 793 C C . LYS A 1 96 ? 11.729 6.165 2.050 1.00 81.62 96 LYS A C 1
ATOM 795 O O . LYS A 1 96 ? 12.045 6.661 3.133 1.00 81.62 96 LYS A O 1
ATOM 800 N N . VAL A 1 97 ? 10.836 5.181 1.937 1.00 74.81 97 VAL A N 1
ATOM 801 C CA . VAL A 1 97 ? 10.124 4.585 3.084 1.00 74.81 97 VAL A CA 1
ATOM 802 C C . VAL A 1 97 ? 11.104 3.939 4.065 1.00 74.81 97 VAL A C 1
ATOM 804 O O . VAL A 1 97 ? 11.070 4.230 5.261 1.00 74.81 97 VAL A O 1
ATOM 807 N N . VAL A 1 98 ? 12.047 3.134 3.566 1.00 77.06 98 VAL A N 1
ATOM 808 C CA . VAL A 1 98 ? 13.074 2.479 4.398 1.00 77.06 98 VAL A CA 1
ATOM 809 C C . VAL A 1 98 ? 13.949 3.507 5.128 1.00 77.06 98 VAL A C 1
ATOM 811 O O . VAL A 1 98 ? 14.233 3.345 6.317 1.00 77.06 98 VAL A O 1
ATOM 814 N N . ARG A 1 99 ? 14.354 4.593 4.453 1.00 80.19 99 ARG A N 1
ATOM 815 C CA . ARG A 1 99 ? 15.136 5.685 5.062 1.00 80.19 99 ARG A CA 1
ATOM 816 C C . ARG A 1 99 ? 14.362 6.433 6.149 1.00 80.19 99 ARG A C 1
ATOM 818 O O . ARG A 1 99 ? 14.944 6.722 7.192 1.00 80.19 99 ARG A O 1
ATOM 825 N N . LYS A 1 100 ? 13.074 6.732 5.934 1.00 72.62 100 LYS A N 1
ATOM 826 C CA . LYS A 1 100 ? 12.213 7.399 6.932 1.00 72.62 100 LYS A CA 1
ATOM 827 C C . LYS A 1 100 ? 12.139 6.583 8.225 1.00 72.62 100 LYS A C 1
ATOM 829 O O . LYS A 1 100 ? 12.307 7.137 9.306 1.00 72.62 100 LYS A O 1
ATOM 834 N N . ARG A 1 101 ? 12.010 5.260 8.106 1.00 66.88 101 ARG A N 1
ATOM 835 C CA . ARG A 1 101 ? 11.962 4.346 9.253 1.00 66.88 101 ARG A CA 1
ATOM 836 C C . ARG A 1 101 ? 13.281 4.265 10.025 1.00 66.88 101 ARG A C 1
ATOM 838 O O . ARG A 1 101 ? 13.251 4.257 11.249 1.00 66.88 101 ARG A O 1
ATOM 845 N N . LYS A 1 102 ? 14.434 4.261 9.337 1.00 66.81 102 LYS A N 1
ATOM 846 C CA . LYS A 1 102 ? 15.747 4.333 10.011 1.00 66.81 102 LYS A CA 1
ATOM 847 C C . LYS A 1 102 ? 15.866 5.580 10.892 1.00 66.81 102 LYS A C 1
ATOM 849 O O . LYS A 1 102 ? 16.403 5.484 11.981 1.00 66.81 102 LYS A O 1
ATOM 854 N N . ARG A 1 103 ? 15.328 6.723 10.453 1.00 67.38 103 ARG A N 1
ATOM 855 C CA . ARG A 1 103 ? 15.337 7.965 11.246 1.00 67.38 103 ARG A CA 1
ATOM 856 C C . ARG A 1 103 ? 14.423 7.901 12.475 1.00 67.38 103 ARG A C 1
ATOM 858 O O . ARG A 1 103 ? 14.795 8.437 13.504 1.00 67.38 103 ARG A O 1
ATOM 865 N N . GLN A 1 104 ? 13.273 7.231 12.375 1.00 59.41 104 GLN A N 1
ATOM 866 C CA . GLN A 1 104 ? 12.326 7.064 13.488 1.00 59.41 104 GLN A CA 1
ATOM 867 C C . GLN A 1 104 ? 12.753 6.014 14.528 1.00 59.41 104 GLN A C 1
ATOM 869 O O . GLN A 1 104 ? 12.227 6.028 15.627 1.00 59.41 104 GLN A O 1
ATOM 874 N N . GLN A 1 105 ? 13.666 5.094 14.191 1.00 59.03 105 GLN A N 1
ATOM 875 C CA . GLN A 1 105 ? 14.235 4.115 15.137 1.00 59.03 105 GLN A CA 1
ATOM 876 C C . GLN A 1 105 ? 15.523 4.597 15.824 1.00 59.03 105 GLN A C 1
ATOM 878 O O . GLN A 1 105 ? 16.030 3.910 16.703 1.00 59.03 105 GLN A O 1
ATOM 883 N N . SER A 1 106 ? 16.085 5.726 15.387 1.00 56.12 106 SER A N 1
ATOM 884 C CA . SER A 1 106 ? 17.272 6.352 15.991 1.00 56.12 106 SER A CA 1
ATOM 885 C C . SER A 1 106 ? 16.920 7.529 16.912 1.00 56.12 106 SER A C 1
ATOM 887 O O . SER A 1 106 ? 17.809 8.293 17.280 1.00 56.12 106 SER A O 1
ATOM 889 N N . GLN A 1 107 ? 15.639 7.671 17.254 1.00 46.41 107 GLN A N 1
ATOM 890 C CA . GLN A 1 107 ? 15.091 8.531 18.305 1.00 46.41 107 GLN A CA 1
ATOM 891 C C . GLN A 1 107 ? 14.395 7.633 19.324 1.00 46.41 107 GLN A C 1
ATOM 893 O O . GLN A 1 107 ? 14.427 7.994 20.516 1.00 46.41 107 GLN A O 1
#

Organism: NCBI:txid143950

Foldseek 3Di:
DPLPQWDADPVCLQWIWAAADDDPDPVRGDIDIDGLCQQQVPVLPDDPPPDDQPHDPVSSNDLVSSLVSLVSQCVVDPDPDPVNVSNVVSVVVNVVSVVVVVVVVVD

pLDDT: mean 77.45, std 9.29, range [46.41, 89.25]

Sequence (107 aa):
MMRKSIVYDKKTPNVFYCPLNKPTGFDKLLVHSRPLKKLCEFDGKPLPEDYKSDCFQDVDETEYACKEKYRIMMRLHPPGTDDDKESTKWEKAYKKVVRKRKRQQSQ